Protein AF-Q28RB1-F1 (afdb_monomer_lite)

Secondary structure (DSSP, 8-state):
---HHHHHHHHHHHHHHHHHHHHHHHHHH-----HHHHHHHHHTHHHHHHHHHHHT-SSPPPHHHHHHHHHHHHHHHHIIIIIHHHHH-HHHHHTTTSHHHHHHHHHHHHHHHHHHHHHHHHHHHHHTT-

Sequence (130 aa):
MTNLGYLALRYLLWMIGLRILYIAAVNFLFIPNSLGSAVILASVPAMDIGRQAVLRATAPLEFADWAKVWAVMISVYLIVNVILIAMLVPAFRAAFADPVGLQLIILTSGGVALLLALFLWIGARIGARG

pLDDT: mean 86.57, std 6.81, range [53.47, 95.19]

Structure (mmCIF, N/CA/C/O backbone):
data_AF-Q28RB1-F1
#
_entry.id   AF-Q28RB1-F1
#
loop_
_atom_site.group_PDB
_atom_site.id
_atom_site.type_symbol
_atom_site.label_atom_id
_atom_site.label_alt_id
_atom_site.label_comp_id
_atom_site.label_asym_id
_atom_site.label_entity_id
_atom_site.label_seq_id
_atom_site.pdbx_PDB_ins_code
_atom_site.Cartn_x
_atom_site.Cartn_y
_atom_site.Cartn_z
_atom_site.occupancy
_atom_site.B_iso_or_equiv
_atom_site.auth_seq_id
_atom_site.auth_comp_id
_atom_site.auth_asym_id
_atom_site.auth_atom_id
_atom_site.pdbx_PDB_model_num
ATOM 1 N N . MET A 1 1 ? -18.347 -4.999 11.957 1.00 53.47 1 MET A N 1
ATOM 2 C CA . MET A 1 1 ? -17.364 -5.493 10.960 1.00 53.47 1 MET A CA 1
ATOM 3 C C . MET A 1 1 ? -16.728 -4.299 10.264 1.00 53.47 1 MET A C 1
ATOM 5 O O . MET A 1 1 ? -17.458 -3.425 9.809 1.00 53.47 1 MET A O 1
ATOM 9 N N . THR A 1 2 ? -15.400 -4.224 10.209 1.00 64.38 2 THR A N 1
ATOM 10 C CA . THR A 1 2 ? -14.673 -3.127 9.546 1.00 64.38 2 THR A CA 1
ATOM 11 C C . THR A 1 2 ? -15.018 -3.080 8.057 1.00 64.38 2 THR A C 1
ATOM 13 O O . THR A 1 2 ? -14.907 -4.088 7.363 1.00 64.38 2 THR A O 1
ATOM 16 N N . ASN A 1 3 ? -15.445 -1.920 7.551 1.00 82.50 3 ASN A N 1
ATOM 17 C CA . ASN A 1 3 ? -15.786 -1.759 6.137 1.00 82.50 3 ASN A CA 1
ATOM 18 C C . ASN A 1 3 ? -14.503 -1.702 5.285 1.00 82.50 3 ASN A C 1
ATOM 20 O O . ASN A 1 3 ? -13.904 -0.639 5.105 1.00 82.50 3 ASN A O 1
ATOM 24 N N . LEU A 1 4 ? -14.079 -2.864 4.780 1.00 79.00 4 LEU A N 1
ATOM 25 C CA . LEU A 1 4 ? -12.861 -3.016 3.976 1.00 79.00 4 LEU A CA 1
ATOM 26 C C . LEU A 1 4 ? -12.890 -2.172 2.697 1.00 79.00 4 LEU A C 1
ATOM 28 O O . LEU A 1 4 ? -11.864 -1.610 2.326 1.00 79.00 4 LEU A O 1
ATOM 32 N N . GLY A 1 5 ? -14.056 -2.030 2.058 1.00 78.44 5 GLY A N 1
ATOM 33 C CA . GLY A 1 5 ? -14.209 -1.213 0.852 1.00 78.44 5 GLY A CA 1
ATOM 34 C C . GLY A 1 5 ? -13.911 0.263 1.111 1.00 78.44 5 GLY A C 1
ATOM 35 O O . GLY A 1 5 ? -13.180 0.895 0.350 1.00 78.44 5 GLY A O 1
ATOM 36 N N . TYR A 1 6 ? -14.393 0.799 2.235 1.00 87.06 6 TYR A N 1
ATOM 37 C CA . TYR A 1 6 ? -14.083 2.168 2.645 1.00 87.06 6 TYR A CA 1
ATOM 38 C C . TYR A 1 6 ? -12.581 2.368 2.920 1.00 87.06 6 TYR A C 1
ATOM 40 O O . TYR A 1 6 ? -12.004 3.360 2.472 1.00 87.06 6 TYR A O 1
ATOM 48 N N . LEU A 1 7 ? -11.928 1.429 3.617 1.00 81.56 7 LEU A N 1
ATOM 49 C CA . LEU A 1 7 ? -10.484 1.515 3.883 1.00 81.56 7 LEU A CA 1
ATOM 50 C C . LEU A 1 7 ? -9.657 1.405 2.595 1.00 81.56 7 LEU A C 1
ATOM 52 O O . LEU A 1 7 ? -8.696 2.154 2.424 1.00 81.56 7 LEU A O 1
ATOM 56 N N . ALA A 1 8 ? -10.062 0.530 1.672 1.00 79.31 8 ALA A N 1
ATOM 57 C CA . ALA A 1 8 ? -9.437 0.387 0.361 1.00 79.31 8 ALA A CA 1
ATOM 58 C C . ALA A 1 8 ? -9.548 1.674 -0.463 1.00 79.31 8 ALA A C 1
ATOM 60 O O . ALA A 1 8 ? -8.546 2.147 -0.997 1.00 79.31 8 ALA A O 1
ATOM 61 N N . LEU A 1 9 ? -10.739 2.280 -0.524 1.00 87.38 9 LEU A N 1
ATOM 62 C CA . LEU A 1 9 ? -10.959 3.538 -1.239 1.00 87.38 9 LEU A CA 1
ATOM 63 C C . LEU A 1 9 ? -10.136 4.675 -0.628 1.00 87.38 9 LEU A C 1
ATOM 65 O O . LEU A 1 9 ? -9.515 5.451 -1.349 1.00 87.38 9 LEU A O 1
ATOM 69 N N . ARG A 1 10 ? -10.085 4.751 0.706 1.00 87.69 10 ARG A N 1
ATOM 70 C CA . ARG A 1 10 ? -9.264 5.738 1.415 1.00 87.69 10 ARG A CA 1
ATOM 71 C C . ARG A 1 10 ? -7.782 5.561 1.088 1.00 87.69 10 ARG A C 1
ATOM 73 O O . ARG A 1 10 ? -7.104 6.549 0.820 1.00 87.69 10 ARG A O 1
ATOM 80 N N . TYR A 1 11 ? -7.291 4.322 1.071 1.00 83.62 11 TYR A N 1
ATOM 81 C CA . TYR A 1 11 ? -5.914 4.028 0.681 1.00 83.62 11 TYR A CA 1
ATOM 82 C C . TYR A 1 11 ? -5.631 4.396 -0.778 1.00 83.62 11 TYR A C 1
ATOM 84 O O . TYR A 1 11 ? -4.608 5.008 -1.075 1.00 83.62 11 TYR A O 1
ATOM 92 N N . LEU A 1 12 ? -6.559 4.076 -1.680 1.00 82.88 12 LEU A N 1
ATOM 93 C CA . LEU A 1 12 ? -6.462 4.413 -3.096 1.00 82.88 12 LEU A CA 1
ATOM 94 C C . LEU A 1 12 ? -6.380 5.931 -3.308 1.00 82.88 12 LEU A C 1
ATOM 96 O O . LEU A 1 12 ? -5.491 6.400 -4.015 1.00 82.88 12 LEU A O 1
ATOM 100 N N . LEU A 1 13 ? -7.263 6.699 -2.662 1.00 88.25 13 LEU A N 1
ATOM 101 C CA . LEU A 1 13 ? -7.250 8.164 -2.719 1.00 88.25 13 LEU A CA 1
ATOM 102 C C . LEU A 1 13 ? -5.930 8.734 -2.195 1.00 88.25 13 LEU A C 1
ATOM 104 O O . LEU A 1 13 ? -5.361 9.631 -2.816 1.00 88.25 13 LEU A O 1
ATOM 108 N N . TRP A 1 14 ? -5.412 8.175 -1.099 1.00 87.06 14 TRP A N 1
ATOM 109 C CA . TRP A 1 14 ? -4.098 8.533 -0.573 1.00 87.06 14 TRP A CA 1
ATOM 110 C C . TRP A 1 14 ? -2.978 8.266 -1.574 1.00 87.06 14 TRP A C 1
ATOM 112 O O . TRP A 1 14 ? -2.148 9.145 -1.791 1.00 87.06 14 TRP A O 1
ATOM 122 N N . MET A 1 15 ? -2.957 7.092 -2.210 1.00 83.69 15 MET A N 1
ATOM 123 C CA . MET A 1 15 ? -1.940 6.770 -3.212 1.00 83.69 15 MET A CA 1
ATOM 124 C C . MET A 1 15 ? -1.994 7.717 -4.409 1.00 83.69 15 MET A C 1
ATOM 126 O O . MET A 1 15 ? -0.947 8.170 -4.865 1.00 83.69 15 MET A O 1
ATOM 130 N N . ILE A 1 16 ? -3.189 8.048 -4.901 1.00 85.12 16 ILE A N 1
ATOM 131 C CA . ILE A 1 16 ? -3.346 8.992 -6.014 1.00 85.12 16 ILE A CA 1
ATOM 132 C C . ILE A 1 16 ? -2.849 10.384 -5.597 1.00 85.12 16 ILE A C 1
ATOM 134 O O . ILE A 1 16 ? -2.017 10.970 -6.290 1.00 85.12 16 ILE A O 1
ATOM 138 N N . GLY A 1 17 ? -3.301 10.887 -4.443 1.00 84.69 17 GLY A N 1
ATOM 139 C CA . GLY A 1 17 ? -2.917 12.206 -3.936 1.00 84.69 17 GLY A CA 1
ATOM 140 C C . GLY A 1 17 ? -1.414 12.328 -3.680 1.00 84.69 17 GLY A C 1
ATOM 141 O O . GLY A 1 17 ? -0.777 13.266 -4.161 1.00 84.69 17 GLY A O 1
ATOM 142 N N . LEU A 1 18 ? -0.816 11.352 -2.990 1.00 83.38 18 LEU A N 1
ATOM 143 C CA . LEU A 1 18 ? 0.623 11.339 -2.715 1.00 83.38 18 LEU A CA 1
ATOM 144 C C . LEU A 1 18 ? 1.448 11.213 -3.984 1.00 83.38 18 LEU A C 1
ATOM 146 O O . LEU A 1 18 ? 2.522 11.799 -4.058 1.00 83.38 18 LEU A O 1
ATOM 150 N N . ARG A 1 19 ? 0.960 10.493 -4.995 1.00 80.06 19 ARG A N 1
ATOM 151 C CA . ARG A 1 19 ? 1.676 10.378 -6.261 1.00 80.06 19 ARG A CA 1
ATOM 152 C C . ARG A 1 19 ? 1.732 11.709 -7.000 1.00 80.06 19 ARG A C 1
ATOM 154 O O . ARG A 1 19 ? 2.796 12.065 -7.497 1.00 80.06 19 ARG A O 1
ATOM 161 N N . ILE A 1 20 ? 0.634 12.465 -7.016 1.00 82.19 20 ILE A N 1
ATOM 162 C CA . ILE A 1 20 ? 0.605 13.818 -7.592 1.00 82.19 20 ILE A CA 1
ATOM 163 C C . ILE A 1 20 ? 1.562 14.739 -6.826 1.00 82.19 20 ILE A C 1
ATOM 165 O O . ILE A 1 20 ? 2.398 15.404 -7.437 1.00 82.19 20 ILE A O 1
ATOM 169 N N . LEU A 1 21 ? 1.489 14.731 -5.491 1.00 82.12 21 LEU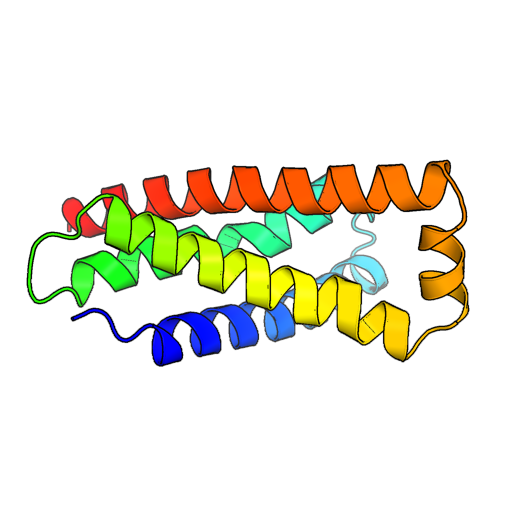 A N 1
ATOM 170 C CA . LEU A 1 21 ? 2.368 15.538 -4.641 1.00 82.12 21 LEU A CA 1
ATOM 171 C C . LEU A 1 21 ? 3.843 15.163 -4.811 1.00 82.12 21 LEU A C 1
ATOM 173 O O . LEU A 1 21 ? 4.689 16.047 -4.875 1.00 82.12 21 LEU A O 1
ATOM 177 N N . TYR A 1 22 ? 4.159 13.874 -4.921 1.00 78.56 22 TYR A N 1
ATOM 178 C CA . TYR A 1 22 ? 5.526 13.400 -5.099 1.00 78.56 22 TYR A CA 1
ATOM 179 C C . TYR A 1 22 ? 6.090 13.784 -6.462 1.00 78.56 22 TYR A C 1
ATOM 181 O O . TYR A 1 22 ? 7.217 14.260 -6.536 1.00 78.56 22 TYR A O 1
ATOM 189 N N . ILE A 1 23 ? 5.303 13.648 -7.533 1.00 79.69 23 ILE A N 1
ATOM 190 C CA . ILE A 1 23 ? 5.698 14.123 -8.864 1.00 79.69 23 ILE A CA 1
ATOM 191 C C . ILE A 1 23 ? 5.988 15.623 -8.805 1.00 79.69 23 ILE A C 1
ATOM 193 O O . ILE A 1 23 ? 7.038 16.051 -9.277 1.00 79.69 23 ILE A O 1
ATOM 197 N N . ALA A 1 24 ? 5.115 16.415 -8.182 1.00 80.69 24 ALA A N 1
ATOM 198 C CA . ALA A 1 24 ? 5.368 17.839 -8.006 1.00 80.69 24 ALA A CA 1
ATOM 199 C C . ALA A 1 24 ? 6.656 18.084 -7.198 1.00 80.69 24 ALA A C 1
ATOM 201 O O . ALA A 1 24 ? 7.507 18.864 -7.609 1.00 80.69 24 ALA A O 1
ATOM 202 N N . ALA A 1 25 ? 6.862 17.372 -6.094 1.00 79.25 25 ALA A N 1
ATOM 203 C CA . ALA A 1 25 ? 8.033 17.556 -5.247 1.00 79.25 25 ALA A CA 1
ATOM 204 C C . ALA A 1 25 ? 9.353 17.156 -5.938 1.00 79.25 25 ALA A C 1
ATOM 206 O O . ALA A 1 25 ? 10.351 17.859 -5.812 1.00 79.25 25 ALA A O 1
ATOM 207 N N . VAL A 1 26 ? 9.373 16.078 -6.721 1.00 78.81 26 VAL A N 1
ATOM 208 C CA . VAL A 1 26 ? 10.562 15.677 -7.491 1.00 78.81 26 VAL A CA 1
ATOM 209 C C . VAL A 1 26 ? 10.869 16.696 -8.591 1.00 78.81 26 VAL A C 1
ATOM 211 O O . VAL A 1 26 ? 12.026 17.070 -8.762 1.00 78.81 26 VAL A O 1
ATOM 214 N N . ASN A 1 27 ? 9.849 17.181 -9.308 1.00 80.19 27 ASN A N 1
ATOM 215 C CA . ASN A 1 27 ? 10.048 18.099 -10.435 1.00 80.19 27 ASN A CA 1
ATOM 216 C C . ASN A 1 27 ? 10.319 19.551 -10.004 1.00 80.19 27 ASN A C 1
ATOM 218 O O . ASN A 1 27 ? 11.049 20.252 -10.697 1.00 80.19 27 ASN A O 1
ATOM 222 N N . PHE A 1 28 ? 9.752 20.008 -8.883 1.00 83.88 28 PHE A N 1
ATOM 223 C CA . PHE A 1 28 ? 9.841 21.410 -8.449 1.00 83.88 28 PHE A CA 1
ATOM 224 C C . PHE A 1 28 ? 10.752 21.635 -7.236 1.00 83.88 28 PHE A C 1
ATOM 226 O O . PHE A 1 28 ? 11.267 22.737 -7.073 1.00 83.88 28 PHE A O 1
ATOM 233 N N . LEU A 1 29 ? 10.961 20.625 -6.383 1.00 78.62 29 LEU A N 1
ATOM 234 C CA . LEU A 1 29 ? 11.757 20.743 -5.150 1.00 78.62 29 LEU A CA 1
ATOM 235 C C . LEU A 1 29 ? 13.060 19.928 -5.200 1.00 78.62 29 LEU A C 1
ATOM 237 O O . LEU A 1 29 ? 13.736 19.810 -4.180 1.00 78.62 29 LEU A O 1
ATOM 241 N N . PHE A 1 30 ? 13.408 19.357 -6.362 1.00 75.00 30 PHE A N 1
ATOM 242 C CA . PHE A 1 30 ? 14.614 18.544 -6.585 1.00 75.00 30 PHE A CA 1
ATOM 243 C C . PHE A 1 30 ? 14.805 17.419 -5.553 1.00 75.00 30 PHE A C 1
ATOM 245 O O . PHE A 1 30 ? 15.932 17.034 -5.233 1.00 75.00 30 PHE A O 1
ATOM 252 N N . ILE A 1 31 ? 13.704 16.878 -5.018 1.00 71.88 31 ILE A N 1
ATOM 253 C CA . ILE A 1 31 ? 13.783 15.769 -4.067 1.00 71.88 31 ILE A CA 1
ATOM 254 C C . ILE A 1 31 ? 14.371 14.547 -4.789 1.00 71.88 31 ILE A C 1
ATOM 256 O O . ILE A 1 31 ? 13.867 14.180 -5.856 1.00 71.88 31 ILE A O 1
ATOM 260 N N . PRO A 1 32 ? 15.395 13.880 -4.220 1.00 72.75 32 PRO A N 1
ATOM 261 C CA . PRO A 1 32 ? 15.977 12.690 -4.823 1.00 72.75 32 PRO A CA 1
ATOM 262 C C . PRO A 1 32 ? 14.921 11.599 -5.013 1.00 72.75 32 PRO A C 1
ATOM 264 O O . PRO A 1 32 ? 14.318 11.123 -4.045 1.00 72.75 32 PRO A O 1
ATOM 267 N N . ASN A 1 33 ? 14.727 11.168 -6.261 1.00 74.56 33 ASN A N 1
ATOM 268 C CA . ASN A 1 33 ? 13.847 10.050 -6.581 1.00 74.56 33 ASN A CA 1
ATOM 269 C C . ASN A 1 33 ? 14.533 8.730 -6.203 1.00 74.56 33 ASN A C 1
ATOM 271 O O . ASN A 1 33 ? 15.238 8.119 -7.004 1.00 74.56 33 ASN A O 1
ATOM 275 N N . SER A 1 34 ? 14.388 8.341 -4.937 1.00 81.56 34 SER A N 1
ATOM 276 C CA . SER A 1 34 ? 14.990 7.131 -4.379 1.00 81.56 34 SER A CA 1
ATOM 277 C C . SER A 1 34 ? 13.938 6.060 -4.102 1.00 81.56 34 SER A C 1
ATOM 279 O O . SER A 1 34 ? 12.807 6.367 -3.712 1.00 81.56 34 SER A O 1
ATOM 281 N N . LEU A 1 35 ? 14.338 4.788 -4.202 1.00 77.81 35 LEU A N 1
ATOM 282 C CA . LEU A 1 35 ? 13.485 3.646 -3.848 1.00 77.81 35 LEU A CA 1
ATOM 283 C C . LEU A 1 35 ? 12.924 3.774 -2.426 1.00 77.81 35 LEU A C 1
ATOM 285 O O . LEU A 1 35 ? 11.737 3.552 -2.209 1.00 77.81 35 LEU A O 1
ATOM 289 N N . GLY A 1 36 ? 13.749 4.214 -1.470 1.00 81.88 36 GLY A N 1
ATOM 290 C CA . GLY A 1 36 ? 13.321 4.435 -0.088 1.00 81.88 36 GLY A CA 1
ATOM 291 C C . GLY A 1 36 ? 12.179 5.447 0.021 1.00 81.88 36 GLY A C 1
ATOM 292 O O . GLY A 1 36 ? 11.189 5.182 0.699 1.00 81.88 36 GLY A O 1
ATOM 293 N N . SER A 1 37 ? 12.264 6.569 -0.701 1.00 80.50 37 SER A N 1
ATOM 294 C CA . SER A 1 37 ? 11.194 7.575 -0.701 1.00 80.50 37 SER A CA 1
ATOM 295 C C . SER A 1 37 ? 9.882 7.039 -1.282 1.00 80.50 37 SER A C 1
ATOM 297 O O . SER A 1 37 ? 8.825 7.260 -0.691 1.00 80.50 37 SER A O 1
ATOM 299 N N . ALA A 1 38 ? 9.943 6.262 -2.368 1.00 79.81 38 ALA A N 1
ATOM 300 C CA . ALA A 1 38 ? 8.764 5.645 -2.971 1.00 79.81 38 ALA A CA 1
ATOM 301 C C . ALA A 1 38 ? 8.099 4.633 -2.023 1.00 79.81 38 ALA A C 1
ATOM 303 O O . ALA A 1 38 ? 6.878 4.650 -1.850 1.00 79.81 38 ALA A O 1
ATOM 304 N N . VAL A 1 39 ? 8.905 3.792 -1.367 1.00 87.44 39 VAL A N 1
ATOM 305 C CA . VAL A 1 39 ? 8.418 2.795 -0.409 1.00 87.44 39 VAL A CA 1
ATOM 306 C C . VAL A 1 39 ? 7.757 3.466 0.798 1.00 87.44 39 VAL A C 1
ATOM 308 O O . VAL A 1 39 ? 6.651 3.082 1.189 1.00 87.44 39 VAL A O 1
ATOM 311 N N . ILE A 1 40 ? 8.402 4.482 1.378 1.00 86.56 40 ILE A N 1
ATOM 312 C CA . ILE A 1 40 ? 7.869 5.212 2.536 1.00 86.56 40 ILE A CA 1
ATOM 313 C C . ILE A 1 40 ? 6.551 5.889 2.160 1.00 86.56 40 ILE A C 1
ATOM 315 O O . ILE A 1 40 ? 5.548 5.674 2.838 1.00 86.56 40 ILE A O 1
ATOM 319 N N . LEU A 1 41 ? 6.516 6.644 1.061 1.00 84.75 41 LEU A N 1
ATOM 320 C CA . LEU A 1 41 ? 5.319 7.375 0.643 1.00 84.75 41 LEU A CA 1
ATOM 321 C C . LEU A 1 41 ? 4.136 6.448 0.355 1.00 84.75 41 LEU A C 1
ATOM 323 O O . LEU A 1 41 ? 3.017 6.747 0.767 1.00 84.75 41 LEU A O 1
ATOM 327 N N . ALA A 1 42 ? 4.371 5.300 -0.281 1.00 85.75 42 ALA A N 1
ATOM 328 C CA . ALA A 1 42 ? 3.320 4.311 -0.510 1.00 85.75 42 ALA A CA 1
ATOM 329 C C . ALA A 1 42 ? 2.785 3.694 0.797 1.00 85.75 42 ALA A C 1
ATOM 331 O O . ALA A 1 42 ? 1.629 3.267 0.854 1.00 85.75 42 ALA A O 1
ATOM 332 N N . SER A 1 43 ? 3.605 3.655 1.850 1.00 88.94 43 SER A N 1
ATOM 333 C CA . SER A 1 43 ? 3.293 2.928 3.083 1.00 88.94 43 SER A CA 1
ATOM 334 C C . SER A 1 43 ? 2.728 3.810 4.201 1.00 88.94 43 SER A C 1
ATOM 336 O O . SER A 1 43 ? 1.906 3.337 4.985 1.00 88.94 43 SER A O 1
ATOM 338 N N . VAL A 1 44 ? 3.117 5.088 4.275 1.00 88.62 44 VAL A N 1
ATOM 339 C CA . VAL A 1 44 ? 2.696 6.046 5.323 1.00 88.62 44 VAL A CA 1
ATOM 340 C C . VAL A 1 44 ? 1.175 6.080 5.566 1.00 88.62 44 VAL A C 1
ATOM 342 O O . VAL A 1 44 ? 0.773 6.072 6.734 1.00 88.62 44 VAL A O 1
ATOM 345 N N . PRO A 1 45 ? 0.299 6.046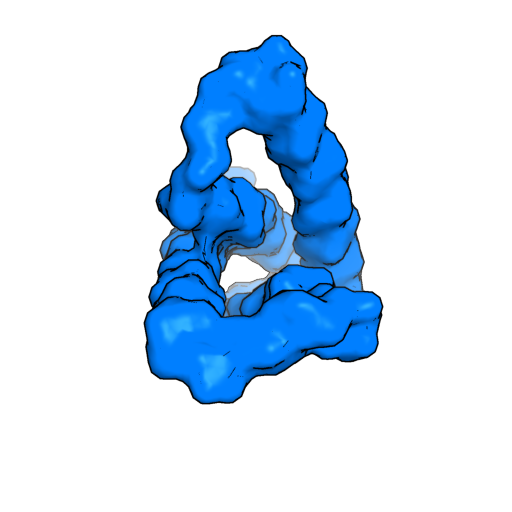 4.538 1.00 89.31 45 PRO A N 1
ATOM 346 C CA . PRO A 1 45 ? -1.152 6.054 4.749 1.00 89.31 45 PRO A CA 1
ATOM 347 C C . PRO A 1 45 ? -1.688 4.891 5.597 1.00 89.31 45 PRO A C 1
ATOM 349 O O . PRO A 1 45 ? -2.773 5.008 6.172 1.00 89.31 45 PRO A O 1
ATOM 352 N N . ALA A 1 46 ? -0.945 3.783 5.724 1.00 90.62 46 ALA A N 1
ATOM 353 C CA . ALA A 1 46 ? -1.332 2.662 6.582 1.00 90.62 46 ALA A CA 1
ATOM 354 C C . ALA A 1 46 ? -1.458 3.040 8.054 1.00 90.62 46 ALA A C 1
ATOM 356 O O . ALA A 1 46 ? -2.263 2.438 8.761 1.00 90.62 46 ALA A O 1
ATOM 357 N N . MET A 1 47 ? -0.731 4.062 8.508 1.00 91.50 47 MET A N 1
ATOM 358 C CA . MET A 1 47 ? -0.846 4.550 9.879 1.00 91.50 47 MET A CA 1
ATOM 359 C C . MET A 1 47 ? -2.215 5.181 10.144 1.00 91.50 47 MET A C 1
ATOM 361 O O . MET A 1 47 ? -2.870 4.859 11.135 1.00 91.50 47 MET A O 1
ATOM 365 N N . ASP A 1 48 ? -2.688 6.040 9.241 1.00 89.69 48 ASP A N 1
ATOM 366 C CA . ASP A 1 48 ? -4.021 6.640 9.351 1.00 89.69 48 ASP A CA 1
ATOM 367 C C . ASP A 1 48 ? -5.118 5.577 9.198 1.00 89.69 48 ASP A C 1
ATOM 369 O O . ASP A 1 48 ? -6.069 5.546 9.978 1.00 89.69 48 ASP A O 1
ATOM 373 N N . ILE A 1 49 ? -4.955 4.643 8.259 1.00 89.94 49 ILE A N 1
ATOM 374 C CA . ILE A 1 49 ? -5.892 3.528 8.059 1.00 89.94 49 ILE A CA 1
ATOM 375 C C . ILE A 1 49 ? -5.975 2.640 9.298 1.00 89.94 49 ILE A C 1
ATOM 377 O O . ILE A 1 49 ? -7.081 2.329 9.735 1.00 89.94 49 ILE A O 1
ATOM 381 N N . GLY A 1 50 ? -4.837 2.275 9.894 1.00 88.94 50 GLY A N 1
ATOM 382 C CA . GLY A 1 50 ? -4.789 1.489 11.125 1.00 88.94 50 GLY A CA 1
ATOM 383 C C . GLY A 1 50 ? -5.486 2.205 12.280 1.00 88.94 50 GLY A C 1
ATOM 384 O O . GLY A 1 50 ? -6.300 1.603 12.980 1.00 88.94 50 GLY A O 1
ATOM 385 N N . ARG A 1 51 ? -5.257 3.516 12.423 1.00 91.06 51 ARG A N 1
ATOM 386 C CA . ARG A 1 51 ? -5.947 4.341 13.423 1.00 91.06 51 ARG A CA 1
ATOM 387 C C . ARG A 1 51 ? -7.459 4.348 13.198 1.00 91.06 51 ARG A C 1
ATOM 389 O O . ARG A 1 51 ? -8.219 4.131 14.138 1.00 91.06 51 ARG A O 1
ATOM 396 N N . GLN A 1 52 ? -7.910 4.578 11.966 1.00 88.06 52 GLN A N 1
ATOM 397 C CA . GLN A 1 52 ? -9.341 4.601 11.652 1.00 88.06 52 GLN A CA 1
ATOM 398 C C . GLN A 1 52 ? -10.010 3.242 11.790 1.00 88.06 52 GLN A C 1
ATOM 400 O O . GLN A 1 52 ? -11.171 3.189 12.190 1.00 88.06 52 GLN A O 1
ATOM 405 N N . ALA A 1 53 ? -9.298 2.164 11.462 1.00 87.81 53 ALA A N 1
ATOM 406 C CA . ALA A 1 53 ? -9.797 0.811 11.633 1.00 87.81 53 ALA A CA 1
ATOM 407 C C . ALA A 1 53 ? -10.144 0.555 13.102 1.00 87.81 53 ALA A C 1
ATOM 409 O O . ALA A 1 53 ? -11.240 0.076 13.360 1.00 87.81 53 ALA A O 1
ATOM 410 N N . VAL A 1 54 ? -9.282 0.957 14.046 1.00 89.38 54 VAL A N 1
ATOM 411 C CA . VAL A 1 54 ? -9.565 0.846 15.489 1.00 89.38 54 VAL A CA 1
ATOM 412 C C . VAL A 1 54 ? -10.719 1.751 15.911 1.00 89.38 54 VAL A C 1
ATOM 414 O O . VAL A 1 54 ? -11.679 1.267 16.498 1.00 89.38 54 VAL A O 1
ATOM 417 N N . LEU A 1 55 ? -10.672 3.042 15.567 1.00 87.12 55 LEU A N 1
ATOM 418 C CA . LEU A 1 55 ? -11.686 4.016 16.003 1.00 87.12 55 LEU A CA 1
ATOM 419 C C . LEU A 1 55 ? -13.102 3.698 15.503 1.00 87.12 55 LEU A C 1
ATOM 421 O O . LEU A 1 55 ? -14.083 4.130 16.100 1.00 87.12 55 LEU A O 1
ATOM 425 N N . ARG A 1 56 ? -13.220 2.986 14.379 1.00 84.62 56 ARG A N 1
ATOM 426 C CA . ARG A 1 56 ? -14.505 2.604 13.776 1.00 84.62 56 ARG A CA 1
ATOM 427 C C . ARG A 1 56 ? -14.856 1.137 13.996 1.00 84.62 56 ARG A C 1
ATOM 429 O O . ARG A 1 56 ? -15.879 0.679 13.481 1.00 84.62 56 ARG A O 1
ATOM 436 N N . ALA A 1 57 ? -14.016 0.383 14.700 1.00 84.62 57 ALA A N 1
ATOM 437 C CA . ALA A 1 57 ? -14.306 -1.006 14.986 1.00 84.62 57 ALA A CA 1
ATOM 438 C C . ALA A 1 57 ? -15.413 -1.091 16.041 1.00 84.62 57 ALA A C 1
ATOM 440 O O . ALA A 1 57 ? -15.343 -0.487 17.104 1.00 84.62 57 ALA A O 1
ATOM 441 N N . THR A 1 58 ? -16.445 -1.877 15.749 1.00 82.00 58 THR A N 1
ATOM 442 C CA . THR A 1 58 ? -17.531 -2.175 16.697 1.00 82.00 58 THR A CA 1
ATOM 443 C C . THR A 1 58 ? -17.158 -3.280 17.690 1.00 82.00 58 THR A C 1
ATOM 445 O O . THR A 1 58 ? -17.941 -3.596 18.576 1.00 82.00 58 THR A O 1
ATOM 448 N N . ALA A 1 59 ? -16.005 -3.920 17.493 1.00 82.19 59 ALA A N 1
ATOM 449 C CA . ALA A 1 59 ? -15.478 -5.025 18.283 1.00 82.19 59 ALA A CA 1
ATOM 450 C C . ALA A 1 59 ? -13.939 -5.028 18.192 1.00 82.19 59 ALA A C 1
ATOM 452 O O . ALA A 1 59 ? -13.399 -4.443 17.248 1.00 82.19 59 ALA A O 1
ATOM 453 N N . PRO A 1 60 ? -13.223 -5.682 19.123 1.00 84.31 60 PRO A N 1
ATOM 454 C CA . PRO A 1 60 ? -11.773 -5.826 19.037 1.00 84.31 60 PRO A CA 1
ATOM 455 C C . PRO A 1 60 ? -11.360 -6.487 17.717 1.00 84.31 60 PRO A C 1
ATOM 457 O O . PRO A 1 60 ? -11.941 -7.491 17.315 1.00 84.31 60 PRO A O 1
ATOM 460 N N . LEU A 1 61 ? -10.360 -5.917 17.043 1.00 86.00 61 LEU A N 1
ATOM 461 C CA . LEU A 1 61 ? -9.836 -6.470 15.796 1.00 86.00 61 LEU A CA 1
ATOM 462 C C . LEU A 1 61 ? -8.844 -7.588 16.094 1.00 86.00 61 LEU A C 1
ATOM 464 O O . LEU A 1 61 ? -7.811 -7.358 16.729 1.00 86.00 61 LEU A O 1
ATOM 468 N N . GLU A 1 62 ? -9.142 -8.778 15.591 1.00 90.69 62 GLU A N 1
ATOM 469 C CA . GLU A 1 62 ? -8.253 -9.928 15.691 1.00 90.69 62 GLU A CA 1
ATOM 470 C C . GLU A 1 62 ? -7.139 -9.870 14.641 1.00 90.69 62 GLU A C 1
ATOM 472 O O . GLU A 1 62 ? -7.191 -9.125 13.658 1.00 90.69 62 GLU A O 1
ATOM 477 N N . PHE A 1 63 ? -6.120 -10.713 14.818 1.00 89.25 63 PHE A N 1
ATOM 478 C CA . PHE A 1 63 ? -5.008 -10.824 13.874 1.00 89.25 63 PHE A CA 1
ATOM 479 C C . PHE A 1 63 ? -5.480 -11.093 12.436 1.00 89.25 63 PHE A C 1
ATOM 481 O O . PHE A 1 63 ? -4.963 -10.498 11.491 1.00 89.25 63 PHE A O 1
ATOM 488 N N . ALA A 1 64 ? -6.502 -11.939 12.267 1.00 90.19 64 ALA A N 1
ATOM 489 C CA . ALA A 1 64 ? -7.062 -12.255 10.958 1.00 90.19 64 ALA A CA 1
ATOM 490 C C . ALA A 1 64 ? -7.655 -11.022 10.254 1.00 90.19 64 ALA A C 1
ATOM 492 O O . ALA A 1 64 ? -7.552 -10.902 9.033 1.00 90.19 64 ALA A O 1
ATOM 493 N N . ASP A 1 65 ? -8.246 -10.083 10.994 1.00 89.62 65 ASP A N 1
ATOM 494 C CA . ASP A 1 65 ? -8.806 -8.865 10.406 1.00 89.62 65 ASP A CA 1
ATOM 495 C C . ASP A 1 65 ? -7.711 -7.882 10.000 1.00 89.62 65 ASP A C 1
ATOM 497 O O . ASP A 1 65 ? -7.786 -7.285 8.925 1.00 89.62 65 ASP A O 1
ATOM 501 N N . TRP A 1 66 ? -6.641 -7.786 10.789 1.00 90.94 66 TRP A N 1
ATOM 502 C CA . TRP A 1 66 ? -5.456 -7.019 10.407 1.00 90.94 66 TRP A CA 1
ATOM 503 C C . TRP A 1 66 ? -4.779 -7.580 9.160 1.00 90.94 66 TRP A C 1
ATOM 505 O O . TRP A 1 66 ? -4.421 -6.810 8.267 1.00 90.94 66 TRP A O 1
ATOM 515 N N . ALA A 1 67 ? -4.675 -8.906 9.055 1.00 93.06 67 ALA A N 1
ATOM 516 C CA . ALA A 1 67 ? -4.151 -9.569 7.866 1.00 93.06 67 ALA A CA 1
ATOM 517 C C . ALA A 1 67 ? -4.999 -9.255 6.622 1.00 93.06 67 ALA A C 1
ATOM 519 O O . ALA A 1 67 ? -4.436 -8.976 5.566 1.00 93.06 67 ALA A O 1
ATOM 520 N N . LYS A 1 68 ? -6.335 -9.214 6.741 1.00 92.38 68 LYS A N 1
ATOM 521 C CA . LYS A 1 68 ? -7.225 -8.802 5.638 1.00 92.38 68 LYS A CA 1
ATOM 522 C C . LYS A 1 68 ? -7.001 -7.348 5.233 1.00 92.38 68 LYS A C 1
ATOM 524 O O . LYS A 1 68 ? -6.896 -7.071 4.042 1.00 92.38 68 LYS A O 1
ATOM 529 N N . VAL A 1 69 ? -6.921 -6.422 6.193 1.00 91.00 69 VAL A N 1
ATOM 530 C CA . VAL A 1 69 ? -6.675 -5.001 5.887 1.00 91.00 69 VAL A CA 1
ATOM 531 C C . VAL A 1 69 ? -5.334 -4.848 5.177 1.00 91.00 69 VAL A C 1
ATOM 533 O O . VAL A 1 69 ? -5.273 -4.238 4.112 1.00 91.00 69 VAL A O 1
ATOM 536 N N . TRP A 1 70 ? -4.281 -5.468 5.706 1.00 94.12 70 TRP A N 1
ATOM 537 C CA . TRP A 1 70 ? -2.963 -5.469 5.081 1.00 94.12 70 TRP A CA 1
ATOM 538 C C . TRP A 1 70 ? -2.988 -6.074 3.669 1.00 94.12 70 TRP A C 1
ATOM 540 O O . TRP A 1 70 ? -2.480 -5.454 2.735 1.00 94.12 70 TRP A O 1
ATOM 550 N N . ALA A 1 71 ? -3.645 -7.225 3.487 1.00 93.69 71 ALA A N 1
ATOM 551 C CA . ALA A 1 71 ? -3.771 -7.901 2.196 1.00 93.69 71 ALA A CA 1
ATOM 552 C C . ALA A 1 71 ? -4.495 -7.030 1.159 1.00 93.69 71 ALA A C 1
ATOM 554 O O . ALA A 1 71 ? -4.080 -6.953 0.002 1.00 93.69 71 ALA A 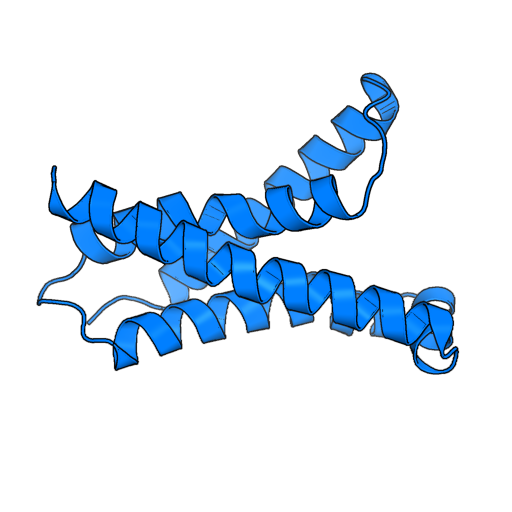O 1
ATOM 555 N N . VAL A 1 72 ? -5.551 -6.326 1.571 1.00 93.44 72 VAL A N 1
ATOM 556 C CA . VAL A 1 72 ? -6.254 -5.367 0.713 1.00 93.44 72 VAL A CA 1
ATOM 557 C C . VAL A 1 72 ? -5.320 -4.228 0.319 1.00 93.44 72 VAL A C 1
ATOM 559 O O . VAL A 1 72 ? -5.217 -3.911 -0.862 1.00 93.44 72 VAL A O 1
ATOM 562 N N . MET A 1 73 ? -4.590 -3.645 1.269 1.00 93.00 73 MET A N 1
ATOM 563 C CA . MET A 1 73 ? -3.676 -2.538 0.984 1.00 93.00 73 MET A CA 1
ATOM 564 C C . MET A 1 73 ? -2.571 -2.928 -0.002 1.00 93.00 73 MET A C 1
ATOM 566 O O . MET A 1 73 ? -2.378 -2.234 -1.002 1.00 93.00 73 MET A O 1
ATOM 570 N N . ILE A 1 74 ? -1.891 -4.058 0.222 1.00 94.25 74 ILE A N 1
ATOM 571 C CA . ILE A 1 74 ? -0.849 -4.519 -0.705 1.00 94.25 74 ILE A CA 1
ATOM 572 C C . ILE A 1 74 ? -1.437 -4.872 -2.077 1.00 94.25 74 ILE A C 1
ATOM 574 O O . ILE A 1 74 ? -0.829 -4.560 -3.097 1.00 94.25 74 ILE A O 1
ATOM 578 N N . SER A 1 75 ? -2.652 -5.426 -2.130 1.00 93.06 75 SER A N 1
ATOM 579 C CA . SER A 1 75 ? -3.334 -5.712 -3.399 1.00 93.06 75 SER A CA 1
ATOM 580 C C . SER A 1 75 ? -3.625 -4.434 -4.184 1.00 93.06 75 SER A C 1
ATOM 582 O O . SER A 1 75 ? -3.322 -4.371 -5.373 1.00 93.06 75 SER A O 1
ATOM 584 N N . VAL A 1 76 ? -4.150 -3.387 -3.535 1.00 91.88 76 VAL A N 1
ATOM 585 C CA . VAL A 1 76 ? -4.389 -2.091 -4.195 1.00 91.88 76 VAL A CA 1
ATOM 586 C C . VAL A 1 76 ? -3.062 -1.495 -4.676 1.00 91.88 76 VAL A C 1
ATOM 588 O O . VAL A 1 76 ? -2.990 -1.016 -5.808 1.00 91.88 76 VAL A O 1
ATOM 591 N N . TYR A 1 77 ? -2.000 -1.563 -3.866 1.00 92.12 77 TYR A N 1
ATOM 592 C CA . TYR A 1 77 ? -0.670 -1.102 -4.272 1.00 92.12 77 TYR A CA 1
ATOM 593 C C . TYR A 1 77 ? -0.174 -1.823 -5.531 1.00 92.12 77 TYR A C 1
ATOM 595 O O . TYR A 1 77 ? 0.194 -1.155 -6.501 1.00 92.12 77 TYR A O 1
ATOM 603 N N . LEU A 1 78 ? -0.206 -3.159 -5.542 1.00 93.25 78 LEU A N 1
ATOM 604 C CA . LEU A 1 78 ? 0.246 -3.973 -6.671 1.00 93.25 78 LEU A CA 1
ATOM 605 C C . LEU A 1 78 ? -0.602 -3.722 -7.918 1.00 93.25 78 LEU A C 1
ATOM 607 O O . LEU A 1 78 ? -0.054 -3.540 -9.003 1.00 93.25 78 LEU A O 1
ATOM 611 N N . ILE A 1 79 ? -1.926 -3.648 -7.782 1.00 92.12 79 ILE A N 1
ATOM 612 C CA . ILE A 1 79 ? -2.815 -3.369 -8.913 1.00 92.12 79 ILE A CA 1
ATOM 613 C C . ILE A 1 79 ? -2.455 -2.025 -9.546 1.00 92.12 79 ILE A C 1
ATOM 615 O O . ILE A 1 79 ? -2.231 -1.960 -10.750 1.00 92.12 79 ILE A O 1
ATOM 619 N N . VAL A 1 80 ? -2.351 -0.964 -8.748 1.00 88.50 80 VAL A N 1
ATOM 620 C CA . VAL A 1 80 ? -2.181 0.403 -9.261 1.00 88.50 80 VAL A CA 1
ATOM 621 C C . VAL A 1 80 ? -0.757 0.680 -9.743 1.00 88.50 80 VAL A C 1
ATOM 623 O O . VAL A 1 80 ? -0.572 1.341 -10.765 1.00 88.50 80 VAL A O 1
ATOM 626 N N . ASN A 1 81 ? 0.257 0.211 -9.014 1.00 87.44 81 ASN A N 1
ATOM 627 C CA . ASN A 1 81 ? 1.651 0.590 -9.265 1.00 87.44 81 ASN A CA 1
ATOM 628 C C . ASN A 1 81 ? 2.444 -0.456 -10.042 1.00 87.44 81 ASN A C 1
ATOM 630 O O . ASN A 1 81 ? 3.512 -0.132 -10.552 1.00 87.44 81 ASN A O 1
ATOM 634 N N . VAL A 1 82 ? 1.943 -1.685 -10.146 1.00 88.62 82 VAL A N 1
ATOM 635 C CA . VAL A 1 82 ? 2.670 -2.780 -10.791 1.00 88.62 82 VAL A CA 1
ATOM 636 C C . VAL A 1 82 ? 1.868 -3.305 -11.977 1.00 88.62 82 VAL A C 1
ATOM 638 O O . VAL A 1 82 ? 2.286 -3.139 -13.120 1.00 88.62 82 VAL A O 1
ATOM 641 N N . ILE A 1 83 ? 0.682 -3.864 -11.732 1.00 88.62 83 ILE A N 1
ATOM 642 C CA . ILE A 1 83 ? -0.117 -4.554 -12.754 1.00 88.62 83 ILE A CA 1
ATOM 643 C C . ILE A 1 83 ? -0.635 -3.568 -13.805 1.00 88.62 83 ILE A C 1
ATOM 645 O O . ILE A 1 83 ? -0.378 -3.749 -14.994 1.00 88.62 83 ILE A O 1
ATOM 649 N N . LEU A 1 84 ? -1.313 -2.495 -13.386 1.00 88.44 84 LEU A N 1
ATOM 650 C CA . LEU A 1 84 ? -1.882 -1.504 -14.303 1.00 88.44 84 LEU A CA 1
ATOM 651 C C . LEU A 1 84 ? -0.788 -0.853 -15.163 1.00 88.44 84 LEU A C 1
ATOM 653 O O . LEU A 1 84 ? -0.948 -0.709 -16.372 1.00 88.44 84 LEU A O 1
ATOM 657 N N . ILE A 1 85 ? 0.356 -0.514 -14.560 1.00 86.75 85 ILE A N 1
ATOM 658 C CA . ILE A 1 85 ? 1.483 0.084 -15.288 1.00 86.75 85 ILE A CA 1
ATOM 659 C C . ILE A 1 85 ? 2.076 -0.919 -16.283 1.00 86.75 85 ILE A C 1
ATOM 661 O O . ILE A 1 85 ? 2.308 -0.556 -17.432 1.00 86.75 85 ILE A O 1
ATOM 665 N N . ALA A 1 86 ? 2.258 -2.185 -15.901 1.00 88.00 86 ALA A N 1
ATOM 666 C CA . ALA A 1 86 ? 2.750 -3.229 -16.806 1.00 88.00 86 ALA A CA 1
ATOM 667 C C . ALA A 1 86 ? 1.803 -3.499 -17.987 1.00 88.00 86 ALA A C 1
ATOM 669 O O . ALA A 1 86 ? 2.240 -3.839 -19.094 1.00 88.00 86 ALA A O 1
ATOM 670 N N . MET A 1 87 ? 0.495 -3.342 -17.776 1.00 87.94 87 MET A N 1
ATOM 671 C CA . MET A 1 87 ? -0.495 -3.462 -18.844 1.00 87.94 87 MET A CA 1
ATOM 672 C C . MET A 1 87 ? -0.411 -2.293 -19.828 1.00 87.94 87 MET A C 1
ATOM 674 O O . MET A 1 87 ? -0.481 -2.523 -21.034 1.00 87.94 87 MET A O 1
ATOM 678 N N . LEU A 1 88 ? -0.212 -1.071 -19.336 1.00 89.69 88 LEU A N 1
ATOM 679 C CA . LEU A 1 88 ? -0.265 0.146 -20.151 1.00 89.69 88 LEU A CA 1
ATOM 680 C C . LEU A 1 88 ? 1.086 0.552 -20.760 1.00 89.69 88 LEU A C 1
ATOM 682 O O . LEU A 1 88 ? 1.109 1.197 -21.805 1.00 89.69 88 LEU A O 1
ATOM 686 N N . VAL A 1 89 ? 2.205 0.188 -20.129 1.00 90.56 89 VAL A N 1
ATOM 687 C CA . VAL A 1 89 ? 3.549 0.655 -20.496 1.00 90.56 89 VAL A CA 1
ATOM 688 C C . VAL A 1 89 ? 4.422 -0.529 -20.930 1.00 90.56 89 VAL A C 1
ATOM 690 O O . VAL A 1 89 ? 4.917 -1.274 -20.079 1.00 90.56 89 VAL A O 1
ATOM 693 N N . PRO A 1 90 ? 4.681 -0.700 -22.242 1.00 88.19 90 PRO A N 1
ATOM 694 C CA . PRO A 1 90 ? 5.491 -1.806 -22.759 1.00 88.19 90 PRO A CA 1
ATOM 695 C C . PRO A 1 90 ? 6.900 -1.876 -22.158 1.00 88.19 90 PRO A C 1
ATOM 697 O O . PRO A 1 90 ? 7.376 -2.963 -21.843 1.00 88.19 90 PRO A O 1
ATOM 700 N N . ALA A 1 91 ? 7.541 -0.726 -21.924 1.00 83.69 91 ALA A N 1
ATOM 701 C CA . ALA A 1 91 ? 8.859 -0.662 -21.288 1.00 83.69 91 ALA A CA 1
ATOM 702 C C . ALA A 1 91 ? 8.845 -1.212 -19.849 1.00 83.69 91 ALA A C 1
ATOM 704 O O . ALA A 1 91 ? 9.760 -1.923 -19.447 1.00 83.69 91 ALA A O 1
ATOM 705 N N . PHE A 1 92 ? 7.780 -0.946 -19.085 1.00 85.44 92 PHE A N 1
ATOM 706 C CA . PHE A 1 92 ? 7.630 -1.479 -17.729 1.00 85.44 92 PHE A CA 1
ATOM 707 C C . PHE A 1 92 ? 7.342 -2.983 -17.747 1.00 85.44 92 PHE A C 1
ATOM 709 O O . PHE A 1 92 ? 7.824 -3.721 -16.897 1.00 85.44 92 PHE A O 1
ATOM 716 N N . ARG A 1 93 ? 6.608 -3.464 -18.756 1.00 88.94 93 ARG A N 1
ATOM 717 C CA . ARG A 1 93 ? 6.399 -4.901 -18.967 1.00 88.94 93 ARG A CA 1
ATOM 718 C C . ARG A 1 93 ? 7.705 -5.636 -19.262 1.00 88.94 93 ARG A C 1
ATOM 720 O O . ARG A 1 93 ? 7.922 -6.716 -18.724 1.00 88.94 93 ARG A O 1
ATOM 727 N N . ALA A 1 94 ? 8.578 -5.046 -20.07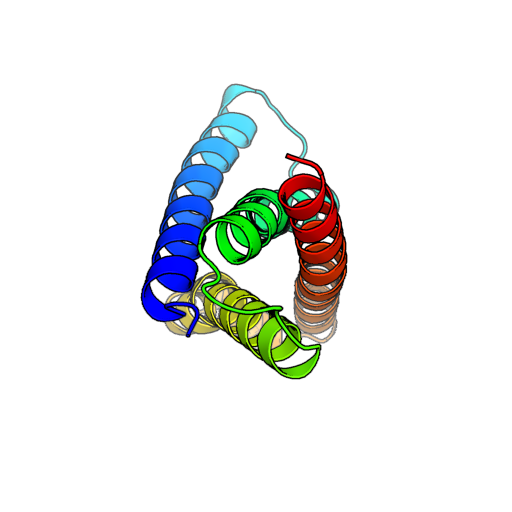9 1.00 87.69 94 ALA A N 1
ATOM 728 C CA . ALA A 1 94 ? 9.890 -5.616 -20.380 1.00 87.69 94 ALA A CA 1
ATOM 729 C C . ALA A 1 94 ? 10.759 -5.774 -19.119 1.00 87.69 94 ALA A C 1
ATOM 731 O O . ALA A 1 94 ? 11.515 -6.736 -19.024 1.00 87.69 94 ALA A O 1
ATOM 732 N N . ALA A 1 95 ? 10.582 -4.911 -18.111 1.00 86.81 95 ALA A N 1
ATOM 733 C CA . ALA A 1 95 ? 11.291 -5.018 -16.836 1.00 86.81 95 ALA A CA 1
ATOM 734 C C . ALA A 1 95 ? 10.969 -6.303 -16.047 1.00 86.81 95 ALA A C 1
ATOM 736 O O . ALA A 1 95 ? 11.763 -6.695 -15.203 1.00 86.81 95 ALA A O 1
ATOM 737 N N . PHE A 1 96 ? 9.852 -6.992 -16.323 1.00 86.00 96 PHE A N 1
ATOM 738 C CA . PHE A 1 96 ? 9.567 -8.306 -15.721 1.00 86.00 96 PHE A CA 1
ATOM 739 C C . PHE A 1 96 ? 10.358 -9.449 -16.361 1.00 86.00 96 PHE A C 1
ATOM 741 O O . PHE A 1 96 ? 10.525 -10.492 -15.734 1.00 86.00 96 PHE A O 1
ATOM 748 N N . ALA A 1 97 ? 10.807 -9.273 -17.605 1.00 89.25 97 ALA A N 1
ATOM 749 C CA . ALA A 1 97 ? 11.640 -10.242 -18.309 1.00 89.25 97 ALA A CA 1
ATOM 750 C C . ALA A 1 97 ? 13.143 -10.022 -18.047 1.00 89.25 97 ALA A C 1
ATOM 752 O O . ALA A 1 97 ? 13.947 -10.903 -18.340 1.00 89.25 97 ALA A O 1
ATOM 753 N N . ASP A 1 98 ? 13.515 -8.868 -17.488 1.00 92.50 98 ASP A N 1
ATOM 754 C CA . ASP A 1 98 ? 14.877 -8.541 -17.072 1.00 92.50 98 ASP A CA 1
ATOM 755 C C . ASP A 1 98 ? 15.105 -8.918 -15.592 1.00 92.50 98 ASP A C 1
ATOM 757 O O . ASP A 1 98 ? 14.362 -8.445 -14.726 1.00 92.50 98 ASP A O 1
ATOM 761 N N . PRO A 1 99 ? 16.132 -9.725 -15.255 1.00 91.69 99 PRO A N 1
ATOM 762 C CA . PRO A 1 99 ? 16.437 -10.089 -13.872 1.00 91.69 99 PRO A CA 1
ATOM 763 C C . PRO A 1 99 ? 16.630 -8.892 -12.933 1.00 91.69 99 PRO A C 1
ATOM 765 O O . PRO A 1 99 ? 16.196 -8.946 -11.780 1.00 91.69 99 PRO A O 1
ATOM 768 N N . VAL A 1 100 ? 17.249 -7.805 -13.411 1.00 90.88 100 VAL A N 1
ATOM 769 C CA . VAL A 1 100 ? 17.505 -6.610 -12.588 1.00 90.88 100 VAL A CA 1
ATOM 770 C C . VAL A 1 100 ? 16.210 -5.830 -12.360 1.00 90.88 100 VAL A C 1
ATOM 772 O O . VAL A 1 100 ? 15.884 -5.492 -11.218 1.00 90.88 100 VAL A O 1
ATOM 775 N N . GLY A 1 101 ? 15.431 -5.589 -13.417 1.00 87.69 101 GLY A N 1
ATOM 776 C CA . GLY A 1 101 ? 14.105 -4.974 -13.322 1.00 87.69 101 GLY A CA 1
ATOM 777 C C . GLY A 1 101 ? 13.162 -5.736 -12.385 1.00 87.69 101 GLY A C 1
ATOM 778 O O . GLY A 1 101 ? 12.541 -5.135 -11.501 1.00 87.69 101 GLY A O 1
ATOM 779 N N . LEU A 1 102 ? 13.120 -7.065 -12.503 1.00 90.06 102 LEU A N 1
ATOM 780 C CA . LEU A 1 102 ? 12.315 -7.925 -11.640 1.00 90.06 102 LEU A CA 1
ATOM 781 C C . LEU A 1 102 ? 12.762 -7.829 -10.174 1.00 90.06 102 LEU A C 1
ATOM 783 O O . LEU A 1 102 ? 11.920 -7.691 -9.282 1.00 90.06 102 LEU A O 1
ATOM 787 N N . GLN A 1 103 ? 14.074 -7.839 -9.917 1.00 91.31 103 GLN A N 1
ATOM 788 C CA . GLN A 1 103 ? 14.623 -7.676 -8.570 1.00 91.31 103 GLN A CA 1
ATOM 789 C C . GLN A 1 103 ? 14.203 -6.338 -7.947 1.00 91.31 103 GLN A C 1
ATOM 791 O O . GLN A 1 103 ? 13.799 -6.307 -6.784 1.00 91.31 103 GLN A O 1
ATOM 796 N N . LEU A 1 104 ? 14.233 -5.239 -8.706 1.00 88.38 104 LEU A N 1
ATOM 797 C CA . LEU A 1 104 ? 13.798 -3.926 -8.219 1.00 88.38 104 LEU A CA 1
ATOM 798 C C . LEU A 1 104 ? 12.302 -3.893 -7.886 1.00 88.38 104 LEU A C 1
ATOM 800 O O . LEU A 1 104 ? 11.920 -3.341 -6.850 1.00 88.38 104 LEU A O 1
ATOM 804 N N . ILE A 1 105 ? 11.456 -4.509 -8.716 1.00 90.06 105 ILE A N 1
ATOM 805 C CA . ILE A 1 105 ? 10.010 -4.600 -8.461 1.00 90.06 105 ILE A CA 1
ATOM 806 C C . ILE A 1 105 ? 9.744 -5.406 -7.185 1.00 90.06 105 ILE A C 1
ATOM 808 O O . ILE A 1 105 ? 8.944 -4.974 -6.348 1.00 90.06 105 ILE A O 1
ATOM 812 N N . ILE A 1 106 ? 10.434 -6.536 -7.006 1.00 91.19 106 ILE A N 1
ATOM 813 C CA . ILE A 1 106 ? 10.308 -7.388 -5.816 1.00 91.19 106 ILE A CA 1
ATOM 814 C C . ILE A 1 106 ? 10.774 -6.641 -4.567 1.00 91.19 106 ILE A C 1
ATOM 816 O O . ILE A 1 106 ? 10.044 -6.606 -3.578 1.00 91.19 106 ILE A O 1
ATOM 820 N N . LEU A 1 107 ? 11.949 -6.008 -4.605 1.00 91.75 107 LEU A N 1
ATOM 821 C CA . LEU A 1 107 ? 12.489 -5.268 -3.462 1.00 91.75 107 LEU A CA 1
ATOM 822 C C . LEU A 1 107 ? 11.586 -4.098 -3.068 1.00 91.75 107 LEU A C 1
ATOM 824 O O . LEU A 1 107 ? 11.319 -3.896 -1.885 1.00 91.75 107 LEU A O 1
ATOM 828 N N . THR A 1 108 ? 11.070 -3.361 -4.050 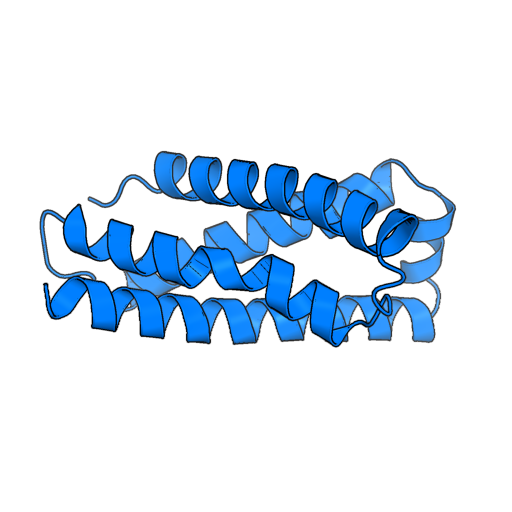1.00 90.19 108 THR A N 1
ATOM 829 C CA . THR A 1 108 ? 10.176 -2.226 -3.795 1.00 90.19 108 THR A CA 1
ATOM 830 C C . THR A 1 108 ? 8.844 -2.705 -3.223 1.00 90.19 108 THR A C 1
ATOM 832 O O . THR A 1 108 ? 8.401 -2.205 -2.191 1.00 90.19 108 THR A O 1
ATOM 835 N N . SER A 1 109 ? 8.230 -3.718 -3.838 1.00 92.31 109 SER A N 1
ATOM 836 C CA . SER A 1 109 ? 6.942 -4.259 -3.387 1.00 92.31 109 SER A CA 1
ATOM 837 C C . SER A 1 109 ? 7.053 -4.920 -2.014 1.00 92.31 109 SER A C 1
ATOM 839 O O . SER A 1 109 ? 6.189 -4.718 -1.165 1.00 92.31 109 SER A O 1
ATOM 841 N N . GLY A 1 110 ? 8.136 -5.660 -1.764 1.00 92.75 110 GLY A N 1
ATOM 842 C CA . GLY A 1 110 ? 8.432 -6.260 -0.465 1.00 92.75 110 GLY A CA 1
ATOM 843 C C . GLY A 1 110 ? 8.696 -5.207 0.610 1.00 92.75 110 GLY A C 1
ATOM 844 O O . GLY A 1 110 ? 8.150 -5.302 1.708 1.00 92.75 110 GLY A O 1
ATOM 845 N N . GLY A 1 111 ? 9.452 -4.156 0.279 1.00 92.50 111 GLY A N 1
ATOM 846 C CA . GLY A 1 111 ? 9.662 -3.012 1.164 1.00 92.50 111 GLY A CA 1
ATOM 847 C C . GLY A 1 111 ? 8.348 -2.331 1.546 1.00 92.50 111 GLY A C 1
ATOM 848 O O . GLY A 1 111 ? 8.120 -2.064 2.727 1.00 92.50 111 GLY A O 1
ATOM 849 N N . VAL A 1 112 ? 7.455 -2.116 0.573 1.00 93.69 112 VAL A N 1
ATOM 850 C CA . VAL A 1 112 ? 6.116 -1.557 0.822 1.00 93.69 112 VAL A CA 1
ATOM 851 C C . VAL A 1 112 ? 5.300 -2.499 1.694 1.00 93.69 112 VAL A C 1
ATOM 853 O O . VAL A 1 112 ? 4.725 -2.061 2.681 1.00 93.69 112 VAL A O 1
ATOM 856 N N . ALA A 1 113 ? 5.286 -3.796 1.400 1.00 94.31 113 ALA A N 1
ATOM 857 C CA . ALA A 1 113 ? 4.546 -4.780 2.181 1.00 94.31 113 ALA A CA 1
ATOM 858 C C . ALA A 1 113 ? 4.968 -4.789 3.666 1.00 94.31 113 ALA A C 1
ATOM 860 O O . ALA A 1 113 ? 4.110 -4.800 4.556 1.00 94.31 113 ALA A O 1
ATOM 861 N N . LEU A 1 114 ? 6.275 -4.719 3.937 1.00 94.88 114 LEU A N 1
ATOM 862 C CA . LEU A 1 114 ? 6.823 -4.659 5.294 1.00 94.88 114 LEU A CA 1
ATOM 863 C C . LEU A 1 114 ? 6.491 -3.338 5.996 1.00 94.88 114 LEU A C 1
ATOM 865 O O . LEU A 1 114 ? 6.015 -3.346 7.134 1.00 94.88 114 LEU A O 1
ATOM 869 N N . LEU A 1 115 ? 6.698 -2.200 5.328 1.00 95.06 115 LEU A N 1
ATOM 870 C CA . LEU A 1 115 ? 6.408 -0.893 5.920 1.00 95.06 115 LEU A CA 1
ATOM 871 C C . LEU A 1 115 ? 4.909 -0.652 6.100 1.00 95.06 115 LEU A C 1
ATOM 873 O O . LEU A 1 115 ? 4.517 -0.025 7.082 1.00 95.06 115 LEU A O 1
ATOM 877 N N . LEU A 1 116 ? 4.064 -1.201 5.227 1.00 94.69 116 LEU A N 1
ATOM 878 C CA . LEU A 1 116 ? 2.617 -1.231 5.411 1.00 94.69 116 LEU A CA 1
ATOM 879 C C . LEU A 1 116 ? 2.253 -1.939 6.712 1.00 94.69 116 LEU A C 1
ATOM 881 O O . LEU A 1 116 ? 1.495 -1.382 7.499 1.00 94.69 116 LEU A O 1
ATOM 885 N N . ALA A 1 117 ? 2.808 -3.127 6.968 1.00 94.31 117 ALA A N 1
ATOM 886 C CA 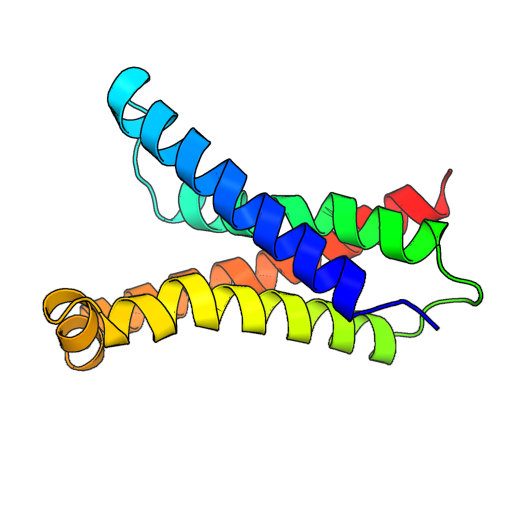. ALA A 1 117 ? 2.548 -3.858 8.208 1.00 94.31 117 ALA A CA 1
ATOM 887 C C . ALA A 1 117 ? 3.004 -3.061 9.443 1.00 94.31 117 ALA A C 1
ATOM 889 O O . ALA A 1 117 ? 2.258 -2.949 10.418 1.00 94.31 117 ALA A O 1
ATOM 890 N N . LEU A 1 118 ? 4.193 -2.451 9.379 1.00 95.19 118 LEU A N 1
ATOM 891 C CA . LEU A 1 118 ? 4.720 -1.622 10.462 1.00 95.19 118 LEU A CA 1
ATOM 892 C C . LEU A 1 118 ? 3.825 -0.405 10.734 1.00 95.19 118 LEU A C 1
ATOM 894 O O . LEU A 1 118 ? 3.435 -0.163 11.876 1.00 95.19 118 LEU A O 1
ATOM 898 N N . PHE A 1 119 ? 3.481 0.364 9.703 1.00 93.94 119 PHE A N 1
ATOM 899 C CA . PHE A 1 119 ? 2.668 1.565 9.869 1.00 93.94 119 PHE A CA 1
ATOM 900 C C . PHE A 1 119 ? 1.235 1.242 10.277 1.00 93.94 119 PHE A C 1
ATOM 902 O O . PHE A 1 119 ? 0.686 1.950 11.118 1.00 93.94 119 PHE A O 1
ATOM 909 N N . LEU A 1 120 ? 0.656 0.155 9.768 1.00 93.19 120 LEU A N 1
ATOM 910 C CA . LEU A 1 120 ? -0.640 -0.351 10.216 1.00 93.19 120 LEU A CA 1
ATOM 911 C C . LEU A 1 120 ? -0.617 -0.660 11.719 1.00 93.19 120 LEU A C 1
ATOM 913 O O . LEU A 1 120 ? -1.511 -0.233 12.451 1.00 93.19 120 LEU A O 1
ATOM 917 N N . TRP A 1 121 ? 0.437 -1.334 12.190 1.00 93.50 121 TRP A N 1
ATOM 918 C CA . TRP A 1 121 ? 0.633 -1.626 13.610 1.00 93.50 121 TRP A CA 1
ATOM 919 C C . TRP A 1 121 ? 0.780 -0.350 14.452 1.00 93.50 121 TRP A C 1
ATOM 921 O O . TRP A 1 121 ? 0.132 -0.226 15.494 1.00 93.50 121 TRP A O 1
ATOM 931 N N . ILE A 1 122 ? 1.565 0.631 13.989 1.00 91.94 122 ILE A N 1
ATOM 932 C CA . ILE A 1 122 ? 1.696 1.936 14.660 1.00 91.94 122 ILE A CA 1
ATOM 933 C C . ILE A 1 122 ? 0.330 2.633 14.734 1.00 91.94 122 ILE A C 1
ATOM 935 O O . ILE A 1 122 ? -0.080 3.086 15.803 1.00 91.94 122 ILE A O 1
ATOM 939 N N . GLY A 1 123 ? -0.401 2.670 13.621 1.00 89.75 123 GLY A N 1
ATOM 940 C CA . GLY A 1 123 ? -1.738 3.251 13.533 1.00 89.75 123 GLY A CA 1
ATOM 941 C C . GLY A 1 123 ? -2.718 2.625 14.519 1.00 89.75 123 GLY A C 1
ATOM 942 O O . GLY A 1 123 ? -3.418 3.339 15.237 1.00 89.75 123 GLY A O 1
ATOM 943 N N . ALA A 1 124 ? -2.711 1.295 14.615 1.00 90.00 124 ALA A N 1
ATOM 944 C CA . ALA A 1 124 ? -3.533 0.556 15.564 1.00 90.00 124 ALA A CA 1
ATOM 945 C C . ALA A 1 124 ? -3.220 0.939 17.021 1.00 90.00 124 ALA A C 1
ATOM 947 O O . ALA A 1 124 ? -4.131 1.162 17.819 1.00 90.00 124 ALA A O 1
ATOM 948 N N . ARG A 1 125 ? -1.934 1.081 17.373 1.00 91.56 125 ARG A N 1
ATOM 949 C CA . ARG A 1 125 ? -1.508 1.507 18.718 1.00 91.56 125 ARG A CA 1
ATOM 950 C C . ARG A 1 125 ? -1.909 2.943 19.040 1.00 91.56 125 ARG A C 1
ATOM 952 O O . ARG A 1 125 ? -2.253 3.219 20.185 1.00 91.56 125 ARG A O 1
ATOM 959 N N . ILE A 1 126 ? -1.867 3.839 18.057 1.00 90.12 126 ILE A N 1
ATOM 960 C CA . ILE A 1 126 ? -2.336 5.220 18.218 1.00 90.12 126 ILE A CA 1
ATOM 961 C C . ILE A 1 126 ? -3.852 5.235 18.438 1.00 90.12 126 ILE A C 1
ATOM 963 O O . ILE A 1 126 ? -4.324 5.891 19.360 1.00 90.12 126 ILE A O 1
ATOM 967 N N . GLY A 1 127 ? -4.607 4.489 17.626 1.00 82.12 127 GLY A N 1
ATOM 968 C CA . GLY A 1 127 ? -6.065 4.407 17.735 1.00 82.12 127 GLY A CA 1
ATOM 969 C C . GLY A 1 127 ? -6.559 3.766 19.032 1.00 82.12 127 GLY A C 1
ATOM 970 O O . GLY A 1 127 ? -7.638 4.107 19.483 1.00 82.12 127 GLY A O 1
ATOM 971 N N . ALA A 1 128 ? -5.775 2.877 19.647 1.00 82.50 128 ALA A N 1
ATOM 972 C CA . ALA A 1 128 ? -6.128 2.231 20.913 1.00 82.50 128 ALA A CA 1
ATOM 973 C C . ALA A 1 128 ? -5.834 3.083 22.165 1.00 82.50 128 ALA A C 1
ATOM 975 O O . ALA A 1 128 ? -6.205 2.687 23.267 1.00 82.50 128 ALA A O 1
ATOM 976 N N . ARG A 1 129 ? -5.104 4.198 22.025 1.00 75.75 129 ARG A N 1
ATOM 977 C CA . ARG A 1 129 ? -4.717 5.091 23.135 1.00 75.75 129 ARG A CA 1
ATOM 978 C C . ARG A 1 129 ? -5.568 6.360 23.235 1.00 75.75 129 ARG A C 1
ATOM 980 O O . ARG A 1 129 ? -5.411 7.081 24.216 1.00 75.75 129 ARG A O 1
ATOM 987 N N . GLY A 1 130 ? -6.360 6.667 22.210 1.00 57.53 130 GLY A N 1
ATOM 988 C CA . GLY A 1 130 ? -7.245 7.836 22.160 1.00 57.53 130 GLY A CA 1
ATOM 989 C C . GLY A 1 130 ? -8.687 7.428 22.368 1.00 57.53 130 GLY A C 1
ATOM 990 O O . GLY A 1 130 ? -9.416 8.245 22.962 1.00 57.53 130 GLY A O 1
#

Foldseek 3Di:
DQPLVVLLVQLLVQVVVLVVVVVCCCVPVVPDPDLVVLLCSSQQVLLVSLLVSLLPDPDDDDPVNLVVSLVSSLVSVCVPPPVVCLVVPVVLVVLCVDPVSVVSVCVSSVSNSVSNSVSSVNSNVVNVVD

Radius of gyration: 15.78 Å; chains: 1; bounding box: 35×34×46 Å